Protein AF-A0A2G6E0L7-F1 (afdb_monomer_lite)

Radius of gyration: 24.6 Å; chains: 1; bounding box: 42×75×52 Å

Organism: NCBI:txid2044937

Sequence (125 aa):
MRKAFVAWLGCIALTATVAVSANAAGGPKPEPLPKAKTIKELAERYDSSRCMECHEEAHEEWSNSLHAKSILGTPRTAPTIITAVEKGLKMFPYSGVKKDEDITVEHLMICMKCHLPQLDEATDD

Structure (mmCIF, N/CA/C/O backbone):
data_AF-A0A2G6E0L7-F1
#
_entry.id   AF-A0A2G6E0L7-F1
#
loop_
_atom_site.group_PDB
_atom_site.id
_atom_site.type_symbol
_atom_site.label_atom_id
_atom_site.label_alt_id
_atom_site.label_comp_id
_atom_site.label_asym_id
_atom_site.label_entity_id
_atom_site.label_seq_id
_atom_site.pdbx_PDB_ins_code
_atom_site.Cartn_x
_atom_site.Cartn_y
_atom_site.Cartn_z
_atom_site.occupancy
_atom_site.B_iso_or_equiv
_atom_site.auth_seq_id
_atom_site.auth_comp_id
_atom_site.auth_asym_id
_atom_site.auth_atom_id
_atom_site.pdbx_PDB_model_num
ATOM 1 N N . MET A 1 1 ? 3.968 -58.667 -32.157 1.00 61.81 1 MET A N 1
ATOM 2 C CA . MET A 1 1 ? 4.999 -57.670 -31.779 1.00 61.81 1 MET A CA 1
ATOM 3 C C . MET A 1 1 ? 4.783 -56.303 -32.434 1.00 61.81 1 MET A C 1
ATOM 5 O O . MET A 1 1 ? 4.629 -55.334 -31.710 1.00 61.81 1 MET A O 1
ATOM 9 N N . ARG A 1 2 ? 4.647 -56.201 -33.766 1.00 70.44 2 ARG A N 1
ATOM 10 C CA . ARG A 1 2 ? 4.474 -54.914 -34.482 1.00 70.44 2 ARG A CA 1
ATOM 11 C C . ARG A 1 2 ? 3.266 -54.059 -34.044 1.00 70.44 2 ARG A C 1
ATOM 13 O O . ARG A 1 2 ? 3.410 -52.857 -33.893 1.00 70.44 2 ARG A O 1
ATOM 20 N N . LYS A 1 3 ? 2.096 -54.661 -33.789 1.00 69.38 3 LYS A N 1
ATOM 21 C CA . LYS A 1 3 ? 0.893 -53.924 -33.336 1.00 69.38 3 LYS A CA 1
ATOM 22 C C . LYS A 1 3 ? 1.024 -53.370 -31.909 1.00 69.38 3 LYS A C 1
ATOM 24 O O . LYS A 1 3 ? 0.592 -52.256 -31.653 1.00 69.38 3 LYS A O 1
ATOM 29 N N . ALA A 1 4 ? 1.666 -54.124 -31.015 1.00 73.12 4 ALA A N 1
ATOM 30 C CA . ALA A 1 4 ? 1.941 -53.688 -29.645 1.00 73.12 4 ALA A CA 1
ATOM 31 C C . ALA A 1 4 ? 2.969 -52.545 -29.613 1.00 73.12 4 ALA A C 1
ATOM 33 O O . ALA A 1 4 ? 2.805 -51.589 -28.867 1.00 73.12 4 ALA A O 1
ATOM 34 N N . PHE A 1 5 ? 3.978 -52.605 -30.488 1.00 76.12 5 PHE A N 1
ATOM 35 C CA . PHE A 1 5 ? 4.981 -51.550 -30.628 1.00 76.12 5 PHE A CA 1
ATOM 36 C C . PHE A 1 5 ? 4.387 -50.238 -31.169 1.00 76.12 5 PHE A C 1
ATOM 38 O O . PHE A 1 5 ? 4.691 -49.165 -30.661 1.00 76.12 5 PHE A O 1
ATOM 45 N N . VAL A 1 6 ? 3.480 -50.319 -32.151 1.00 78.00 6 VAL A N 1
ATOM 46 C CA . VAL A 1 6 ? 2.767 -49.145 -32.688 1.00 78.00 6 VAL A CA 1
ATOM 47 C C . VAL A 1 6 ? 1.825 -48.529 -31.649 1.00 78.00 6 VAL A C 1
ATOM 49 O O . VAL A 1 6 ? 1.789 -47.310 -31.516 1.00 78.00 6 VAL A O 1
ATOM 52 N N . ALA A 1 7 ? 1.103 -49.349 -30.878 1.00 78.12 7 ALA A N 1
ATOM 53 C CA . ALA A 1 7 ? 0.251 -48.854 -29.795 1.00 78.12 7 ALA A CA 1
ATOM 54 C C . ALA A 1 7 ? 1.071 -48.155 -28.695 1.00 78.12 7 ALA A C 1
ATOM 56 O O . ALA A 1 7 ? 0.698 -47.080 -28.237 1.00 78.12 7 ALA A O 1
ATOM 57 N N . TRP A 1 8 ? 2.223 -48.723 -28.328 1.00 82.94 8 TRP A N 1
ATOM 58 C CA . TRP A 1 8 ? 3.131 -48.145 -27.337 1.00 82.94 8 TRP A CA 1
ATOM 59 C C . TRP A 1 8 ? 3.708 -46.792 -27.782 1.00 82.94 8 TRP A C 1
ATOM 61 O O . TRP A 1 8 ? 3.669 -45.830 -27.017 1.00 82.94 8 TRP A O 1
ATOM 71 N N . LEU A 1 9 ? 4.151 -46.680 -29.041 1.00 80.56 9 LEU A N 1
ATOM 72 C CA . LEU A 1 9 ? 4.599 -45.406 -29.617 1.00 80.56 9 LEU A CA 1
ATOM 73 C C . LEU A 1 9 ? 3.478 -44.356 -29.657 1.00 80.56 9 LEU A C 1
ATOM 75 O O . LEU A 1 9 ? 3.726 -43.189 -29.361 1.00 80.56 9 LEU A O 1
ATOM 79 N N . GLY A 1 10 ? 2.245 -44.767 -29.970 1.00 82.12 10 GLY A N 1
ATOM 80 C CA . GLY A 1 10 ? 1.078 -43.883 -29.935 1.00 82.12 10 GLY A CA 1
ATOM 81 C C . GLY A 1 10 ? 0.789 -43.333 -28.535 1.00 82.12 10 GLY A C 1
ATOM 82 O O . GLY A 1 10 ? 0.554 -42.136 -28.383 1.00 82.12 10 GLY A O 1
ATOM 83 N N . CYS A 1 11 ? 0.871 -44.174 -27.500 1.00 79.50 11 CYS A N 1
ATOM 84 C CA . CYS A 1 11 ? 0.696 -43.741 -26.112 1.00 79.50 11 CYS A CA 1
ATOM 85 C C . CYS A 1 11 ? 1.794 -42.770 -25.655 1.00 79.50 11 CYS A C 1
ATOM 87 O O . CYS A 1 11 ? 1.480 -41.799 -24.973 1.00 79.50 11 CYS A O 1
ATOM 89 N N . ILE A 1 12 ? 3.051 -42.992 -26.056 1.00 82.31 12 ILE A N 1
ATOM 90 C CA . ILE A 1 12 ? 4.166 -42.083 -25.741 1.00 82.31 12 ILE A CA 1
ATOM 91 C C . ILE A 1 12 ? 4.001 -40.732 -26.438 1.00 82.31 12 ILE A C 1
ATOM 93 O O . ILE A 1 12 ? 4.221 -39.690 -25.824 1.00 82.31 12 ILE A O 1
ATOM 97 N N . ALA A 1 13 ? 3.596 -40.729 -27.709 1.00 80.56 13 ALA A N 1
ATOM 98 C CA . ALA A 1 13 ? 3.356 -39.486 -28.435 1.00 80.56 13 ALA A CA 1
ATOM 99 C C . ALA A 1 13 ? 2.234 -38.668 -27.773 1.00 80.56 13 ALA A C 1
ATOM 101 O O . ALA A 1 13 ? 2.371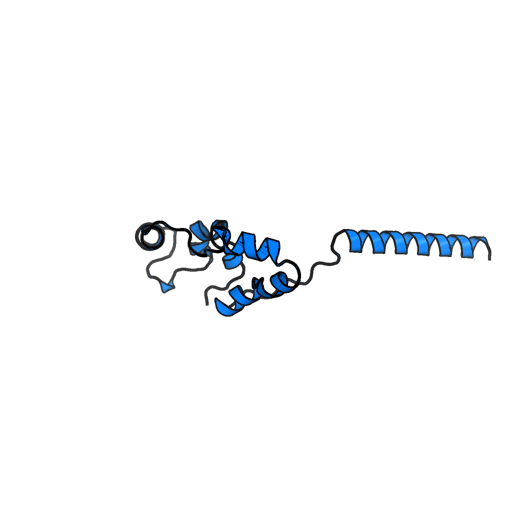 -37.459 -27.595 1.00 80.56 13 ALA A O 1
ATOM 102 N N . LEU A 1 14 ? 1.163 -39.339 -27.333 1.00 80.94 14 LEU A N 1
ATOM 103 C CA . LEU A 1 14 ? 0.044 -38.697 -26.651 1.00 80.94 14 LEU A CA 1
ATOM 104 C C . LEU A 1 14 ? 0.461 -38.101 -25.295 1.00 80.94 14 LEU A C 1
ATOM 106 O O . LEU A 1 14 ? 0.177 -36.933 -25.031 1.00 80.94 14 LEU A O 1
ATOM 110 N N . THR A 1 15 ? 1.184 -38.849 -24.455 1.00 74.44 15 THR A N 1
ATOM 111 C CA . THR A 1 15 ? 1.652 -38.337 -23.155 1.00 74.44 15 THR A CA 1
ATOM 112 C C . THR A 1 15 ? 2.649 -37.190 -23.306 1.00 74.44 15 THR A C 1
ATOM 114 O O . THR A 1 15 ? 2.563 -36.218 -22.556 1.00 74.44 15 THR A O 1
ATOM 117 N N . ALA A 1 16 ? 3.531 -37.241 -24.309 1.00 74.69 16 ALA A N 1
ATOM 118 C CA . ALA A 1 16 ? 4.449 -36.147 -24.618 1.00 74.69 16 ALA A CA 1
ATOM 119 C C . ALA A 1 16 ? 3.700 -34.871 -25.039 1.00 74.69 16 ALA A C 1
ATOM 121 O O . ALA A 1 16 ? 4.004 -33.791 -24.534 1.00 74.69 16 ALA A O 1
ATOM 122 N N . THR A 1 17 ? 2.678 -34.980 -25.897 1.00 73.00 17 THR A N 1
ATOM 123 C CA . THR A 1 17 ? 1.877 -33.810 -26.299 1.00 73.00 17 THR A CA 1
ATOM 124 C C . THR A 1 17 ? 1.106 -33.189 -25.134 1.00 73.00 17 THR A C 1
ATOM 126 O O . THR A 1 17 ? 1.120 -31.968 -24.994 1.00 73.00 17 THR A O 1
ATOM 129 N N . VAL A 1 18 ? 0.523 -34.005 -24.246 1.00 72.88 18 VAL A N 1
ATOM 130 C CA . VAL A 1 18 ? -0.185 -33.522 -23.047 1.00 72.88 18 VAL A CA 1
ATOM 131 C C . VAL A 1 18 ? 0.775 -32.806 -22.091 1.00 72.88 18 VAL A C 1
ATOM 133 O O . VAL A 1 18 ? 0.474 -31.704 -21.626 1.00 72.88 18 VAL A O 1
ATOM 136 N N . ALA A 1 19 ? 1.957 -33.378 -21.847 1.00 68.50 19 ALA A N 1
ATOM 137 C CA . ALA A 1 19 ? 2.969 -32.771 -20.985 1.00 68.50 19 ALA A CA 1
ATOM 138 C C . ALA A 1 19 ? 3.481 -31.428 -21.537 1.00 68.50 19 ALA A C 1
ATOM 140 O O . ALA A 1 19 ? 3.639 -30.472 -20.778 1.00 68.50 19 ALA A O 1
ATOM 141 N N . VAL A 1 20 ? 3.695 -31.314 -22.851 1.00 67.81 20 VAL A N 1
ATOM 142 C CA . VAL A 1 20 ? 4.115 -30.049 -23.479 1.00 67.81 20 VAL A CA 1
ATOM 143 C C . VAL A 1 20 ? 3.014 -28.990 -23.376 1.00 67.81 20 VAL A C 1
ATOM 145 O O . VAL A 1 20 ? 3.301 -27.857 -22.995 1.00 67.81 20 VAL A O 1
ATOM 148 N N . SER A 1 21 ? 1.749 -29.350 -23.617 1.00 67.00 21 SER A N 1
ATOM 149 C CA . SER A 1 21 ? 0.629 -28.407 -23.471 1.00 67.00 21 SER A CA 1
ATOM 150 C C . SER A 1 21 ? 0.417 -27.927 -22.030 1.00 67.00 21 SER A C 1
ATOM 152 O O . SER A 1 21 ? 0.110 -26.756 -21.820 1.00 67.00 21 SER A O 1
ATOM 154 N N . ALA A 1 22 ? 0.644 -28.785 -21.031 1.00 61.41 22 ALA A N 1
ATOM 155 C CA . ALA A 1 22 ? 0.537 -28.405 -19.622 1.00 61.41 22 ALA A CA 1
ATOM 156 C C . ALA A 1 22 ? 1.630 -27.405 -19.198 1.00 61.41 22 ALA A C 1
ATOM 158 O O . ALA A 1 22 ? 1.367 -26.491 -18.418 1.00 61.41 22 ALA A O 1
ATOM 159 N N . ASN A 1 23 ? 2.842 -27.532 -19.747 1.00 64.12 23 ASN A N 1
ATOM 160 C CA . ASN A 1 23 ? 3.936 -26.598 -19.472 1.00 64.12 23 ASN A CA 1
ATOM 161 C C . ASN A 1 23 ? 3.802 -25.281 -20.257 1.00 64.12 23 ASN A C 1
ATOM 163 O O . ASN A 1 23 ? 4.152 -24.226 -19.736 1.00 64.12 23 ASN A O 1
ATOM 167 N N . ALA A 1 24 ? 3.233 -25.310 -21.467 1.00 62.22 24 ALA A N 1
ATOM 168 C CA . ALA A 1 24 ? 2.957 -24.101 -22.249 1.00 62.22 24 ALA A CA 1
ATOM 169 C C . ALA A 1 24 ? 1.875 -23.201 -21.616 1.00 62.22 24 ALA A C 1
ATOM 171 O O . ALA A 1 24 ? 1.869 -21.995 -21.844 1.00 62.22 24 ALA A O 1
ATOM 172 N N . ALA A 1 25 ? 0.990 -23.765 -20.787 1.00 66.06 25 ALA A N 1
ATOM 173 C CA . ALA A 1 25 ? -0.037 -23.029 -20.046 1.00 66.06 25 ALA A CA 1
ATOM 174 C C . ALA A 1 25 ? 0.459 -22.421 -18.712 1.00 66.06 25 ALA A C 1
ATOM 176 O O . ALA A 1 25 ? -0.355 -21.946 -17.920 1.00 66.06 25 ALA A O 1
ATOM 177 N N . GLY A 1 26 ? 1.774 -22.431 -18.455 1.00 68.94 26 GLY A N 1
ATOM 178 C CA . GLY A 1 26 ? 2.377 -21.858 -17.244 1.00 68.94 26 GLY A CA 1
ATOM 179 C C . GLY A 1 26 ? 2.660 -22.859 -16.120 1.00 68.94 26 GLY A C 1
ATOM 180 O O . GLY A 1 26 ? 3.004 -22.438 -15.020 1.00 68.94 26 GLY A O 1
ATOM 181 N N . GLY A 1 27 ? 2.552 -24.167 -16.385 1.00 71.38 27 GLY A N 1
ATOM 182 C CA . GLY A 1 27 ? 2.841 -25.215 -15.404 1.00 71.38 27 GLY A CA 1
ATOM 183 C C . GLY A 1 27 ? 1.857 -25.252 -14.222 1.00 71.38 27 GLY A C 1
ATOM 184 O O . GLY A 1 27 ? 0.912 -24.462 -14.149 1.00 71.38 27 GLY A O 1
ATOM 185 N N . PRO A 1 28 ? 2.024 -26.205 -13.287 1.00 75.44 28 PRO A N 1
ATOM 186 C CA . PRO A 1 28 ? 1.263 -26.200 -12.044 1.00 75.44 28 PRO A CA 1
ATOM 187 C C . PRO A 1 28 ? 1.600 -24.934 -11.252 1.00 75.44 28 PRO A C 1
ATOM 189 O O . PRO A 1 28 ? 2.768 -24.649 -10.989 1.00 75.44 28 PRO A O 1
ATOM 192 N N . LYS A 1 29 ? 0.569 -24.172 -10.872 1.00 75.00 29 LYS A N 1
ATOM 193 C CA . LYS A 1 29 ? 0.758 -22.990 -10.028 1.00 75.00 29 LYS A CA 1
ATOM 194 C C . LYS A 1 29 ? 1.351 -23.434 -8.686 1.00 75.00 29 LYS A C 1
ATOM 196 O O . LYS A 1 29 ? 0.839 -24.401 -8.117 1.00 75.00 29 LYS A O 1
ATOM 201 N N . PRO A 1 30 ? 2.397 -22.760 -8.180 1.00 78.50 30 PRO A N 1
ATOM 202 C CA . PRO A 1 30 ? 2.880 -23.023 -6.833 1.00 78.50 30 PRO A CA 1
ATOM 203 C C . PRO A 1 30 ? 1.750 -22.778 -5.830 1.00 78.50 30 PRO A C 1
ATOM 205 O O . PRO A 1 30 ? 0.854 -21.964 -6.081 1.00 78.50 30 PRO A O 1
ATOM 208 N N . GLU A 1 31 ? 1.785 -23.484 -4.701 1.00 83.94 31 GLU A N 1
ATOM 209 C CA . GLU A 1 31 ? 0.856 -23.187 -3.615 1.00 83.94 31 GLU A CA 1
ATOM 210 C C . GLU A 1 31 ? 1.032 -21.728 -3.163 1.00 83.94 31 GLU A C 1
ATOM 212 O O . GLU A 1 31 ? 2.165 -21.234 -3.107 1.00 83.94 31 GLU A O 1
ATOM 217 N N . PRO A 1 32 ? -0.070 -21.013 -2.876 1.00 82.38 32 PRO A N 1
ATOM 218 C CA . PRO A 1 32 ? 0.007 -19.632 -2.432 1.00 82.38 32 PRO A CA 1
ATOM 219 C C . PRO A 1 32 ? 0.771 -19.549 -1.108 1.00 82.38 32 PRO A C 1
ATOM 221 O O . PRO A 1 32 ? 0.561 -20.349 -0.195 1.00 82.38 32 PRO A O 1
ATOM 224 N N . LEU A 1 33 ? 1.657 -18.559 -1.003 1.00 86.69 33 LEU A N 1
ATOM 225 C CA . LEU A 1 33 ? 2.377 -18.292 0.237 1.00 86.69 33 LEU A CA 1
ATOM 226 C C . LEU A 1 33 ? 1.384 -17.889 1.345 1.00 86.69 33 LEU A C 1
ATOM 228 O O . LEU A 1 33 ? 0.375 -17.241 1.050 1.00 86.69 33 LEU A O 1
ATOM 232 N N . PRO A 1 34 ? 1.673 -18.192 2.625 1.00 93.00 34 PRO A N 1
ATOM 233 C CA . PRO A 1 34 ? 0.908 -17.642 3.745 1.00 93.00 34 PRO A CA 1
ATOM 234 C C . PRO A 1 34 ? 0.840 -16.115 3.661 1.00 93.00 34 PRO A C 1
ATOM 236 O O . PRO A 1 34 ? 1.777 -15.502 3.152 1.00 93.00 34 PRO A O 1
ATOM 239 N N . LYS A 1 35 ? -0.217 -15.477 4.172 1.00 95.06 35 LYS A N 1
ATOM 240 C CA . LYS A 1 35 ? -0.293 -14.005 4.199 1.00 95.06 35 LYS A 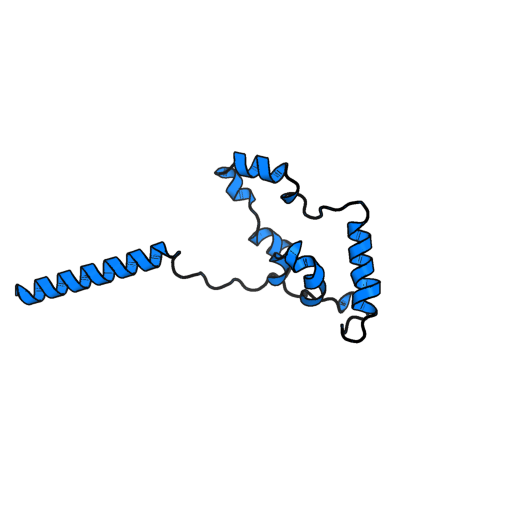CA 1
ATOM 241 C C . LYS A 1 35 ? 0.881 -13.392 4.981 1.00 95.06 35 LYS A C 1
ATOM 243 O O . LYS A 1 35 ? 1.375 -13.998 5.932 1.00 95.06 35 LYS A O 1
ATOM 248 N N . ALA A 1 36 ? 1.363 -12.236 4.532 1.00 95.75 36 ALA A N 1
ATOM 249 C CA . ALA A 1 36 ? 2.457 -11.497 5.155 1.00 95.75 36 ALA A CA 1
ATOM 250 C C . ALA A 1 36 ? 2.008 -10.901 6.492 1.00 95.75 36 ALA A C 1
ATOM 252 O O . ALA A 1 36 ? 0.943 -10.294 6.562 1.00 95.75 36 ALA A O 1
ATOM 253 N N . LYS A 1 37 ? 2.841 -11.038 7.525 1.00 95.81 37 LYS A N 1
ATOM 254 C CA . LYS A 1 37 ? 2.575 -10.505 8.871 1.00 95.81 37 LYS A CA 1
ATOM 255 C C . LYS A 1 37 ? 3.192 -9.146 9.130 1.00 95.81 37 LYS A C 1
ATOM 257 O O . LYS A 1 37 ? 2.975 -8.544 10.168 1.00 95.81 37 LYS A O 1
ATOM 262 N N . THR A 1 38 ? 4.044 -8.691 8.220 1.00 94.50 38 THR A N 1
ATOM 263 C CA . THR A 1 38 ? 4.700 -7.395 8.339 1.00 94.50 38 THR A CA 1
ATOM 264 C C . THR A 1 38 ? 4.757 -6.718 6.981 1.00 94.50 38 THR A C 1
ATOM 266 O O . THR A 1 38 ? 4.835 -7.372 5.938 1.00 94.50 38 THR A O 1
ATOM 269 N N . ILE A 1 39 ? 4.819 -5.386 6.992 1.00 90.75 39 ILE A N 1
ATOM 270 C CA . ILE A 1 39 ? 5.060 -4.596 5.777 1.00 90.75 39 ILE A CA 1
ATOM 271 C C . ILE A 1 39 ? 6.377 -5.000 5.103 1.00 90.75 39 ILE A C 1
ATOM 273 O O . ILE A 1 39 ? 6.464 -4.985 3.880 1.00 90.75 39 ILE A O 1
ATOM 277 N N . LYS A 1 40 ? 7.389 -5.403 5.883 1.00 93.62 40 LYS A N 1
ATOM 278 C CA . LYS A 1 40 ? 8.669 -5.877 5.351 1.00 93.62 40 LYS A CA 1
ATOM 279 C C . LYS A 1 40 ? 8.497 -7.162 4.540 1.00 93.62 40 LYS A C 1
ATOM 281 O O . LYS A 1 40 ? 8.933 -7.205 3.396 1.00 93.62 40 LYS A O 1
ATOM 286 N N . GLU A 1 41 ? 7.828 -8.167 5.103 1.00 94.69 41 GLU A N 1
ATOM 287 C CA . GLU A 1 41 ? 7.537 -9.417 4.389 1.00 94.69 41 GLU A CA 1
ATOM 288 C C . GLU A 1 41 ? 6.707 -9.164 3.129 1.00 94.69 41 GLU A C 1
ATOM 290 O O . GLU A 1 41 ? 6.936 -9.803 2.104 1.00 94.69 41 GLU A O 1
ATOM 295 N N . LEU A 1 42 ? 5.747 -8.235 3.191 1.00 93.62 42 LEU A N 1
ATOM 296 C CA . LEU A 1 42 ? 4.953 -7.873 2.025 1.00 93.62 42 LEU A CA 1
ATOM 297 C C . LEU A 1 42 ? 5.820 -7.201 0.952 1.00 93.62 42 LEU A C 1
ATOM 299 O O . LEU A 1 42 ? 5.758 -7.591 -0.208 1.00 93.62 42 LEU A O 1
ATOM 303 N N . ALA A 1 43 ? 6.661 -6.237 1.324 1.00 92.00 43 ALA A N 1
ATOM 304 C CA . ALA A 1 43 ? 7.541 -5.538 0.390 1.00 92.00 43 ALA A CA 1
ATOM 305 C C . ALA A 1 43 ? 8.547 -6.486 -0.282 1.00 92.00 43 ALA A C 1
ATOM 307 O O . ALA A 1 43 ? 8.734 -6.414 -1.493 1.00 92.00 43 ALA A O 1
ATOM 308 N N . GLU A 1 44 ? 9.139 -7.415 0.473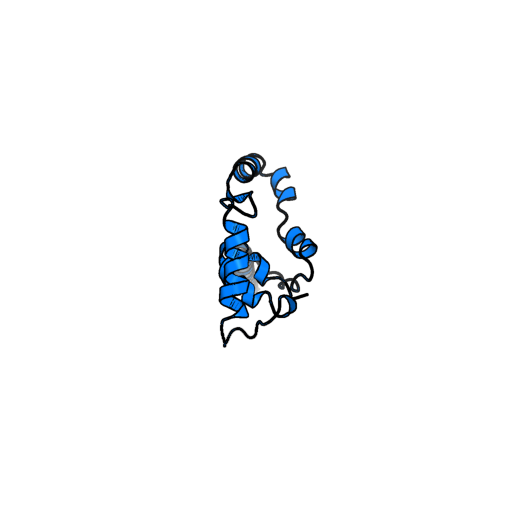 1.00 93.12 44 GLU A N 1
ATOM 309 C CA . GLU A 1 44 ? 10.094 -8.401 -0.051 1.00 93.12 44 GLU A CA 1
ATOM 310 C C . GLU A 1 44 ? 9.476 -9.315 -1.122 1.00 93.12 44 GLU A C 1
ATOM 312 O O . GLU A 1 44 ? 10.149 -9.667 -2.091 1.00 93.12 44 GLU A O 1
ATOM 317 N N . ARG A 1 45 ? 8.186 -9.664 -1.010 1.00 91.19 45 ARG A N 1
ATOM 318 C CA . ARG A 1 45 ? 7.485 -10.480 -2.025 1.00 91.19 45 ARG A CA 1
ATOM 319 C C . ARG A 1 45 ? 7.384 -9.789 -3.380 1.00 91.19 45 ARG A C 1
ATOM 321 O O . ARG A 1 45 ? 7.387 -10.465 -4.407 1.00 91.19 45 ARG A O 1
ATOM 328 N N . TYR A 1 46 ? 7.285 -8.463 -3.366 1.00 89.81 46 TYR A N 1
ATOM 329 C CA . TYR A 1 46 ? 7.083 -7.630 -4.548 1.00 89.81 46 TYR A CA 1
ATOM 330 C C . TYR A 1 46 ? 8.336 -6.844 -4.944 1.00 8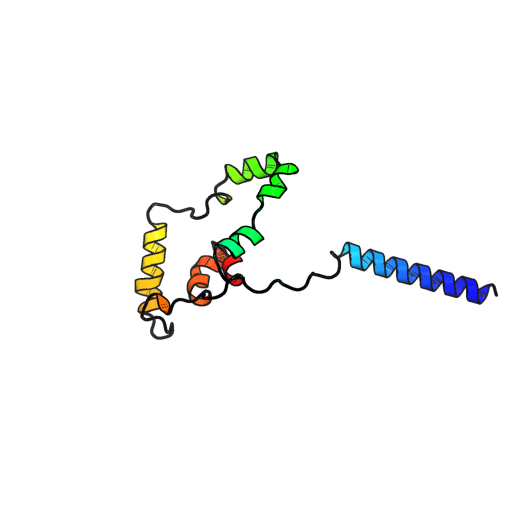9.81 46 TYR A C 1
ATOM 332 O O . TYR A 1 46 ? 8.258 -5.970 -5.806 1.00 89.81 46 TYR A O 1
ATOM 340 N N . ASP A 1 47 ? 9.491 -7.165 -4.357 1.00 90.12 47 ASP A N 1
ATOM 341 C CA . ASP A 1 47 ? 10.749 -6.530 -4.719 1.00 90.12 47 ASP A CA 1
ATOM 342 C C . ASP A 1 47 ? 11.162 -6.904 -6.151 1.00 90.12 47 ASP A C 1
ATOM 344 O O . ASP A 1 47 ? 11.428 -8.066 -6.492 1.00 90.12 47 ASP A O 1
ATOM 348 N N . SER A 1 48 ? 11.213 -5.879 -6.998 1.00 89.50 48 SER A N 1
ATOM 349 C CA . SER A 1 48 ? 11.611 -5.971 -8.397 1.00 89.50 48 SER A CA 1
ATOM 350 C C . SER A 1 48 ? 13.084 -5.626 -8.624 1.00 89.50 48 SER A C 1
ATOM 352 O O . SER A 1 48 ? 13.496 -5.550 -9.780 1.00 89.50 48 SER A O 1
ATOM 354 N N . SER A 1 49 ? 13.890 -5.426 -7.572 1.00 90.25 49 SER A N 1
ATOM 355 C CA . SER A 1 49 ? 15.307 -5.048 -7.699 1.00 90.25 49 SER A CA 1
ATOM 356 C C . SER A 1 49 ? 16.106 -6.019 -8.580 1.00 90.25 49 SER A C 1
ATOM 358 O O . SER A 1 49 ? 16.804 -5.592 -9.496 1.00 90.25 49 SER A O 1
ATOM 360 N N . ARG A 1 50 ? 15.903 -7.331 -8.404 1.00 91.94 50 ARG A N 1
ATOM 361 C CA . ARG A 1 50 ? 16.500 -8.390 -9.244 1.00 91.94 50 ARG A CA 1
ATOM 362 C C . ARG A 1 50 ? 16.153 -8.280 -10.730 1.00 91.94 50 ARG A C 1
ATOM 364 O O . ARG A 1 50 ? 16.904 -8.752 -11.573 1.00 91.94 50 ARG A O 1
ATOM 371 N N . CYS A 1 51 ? 15.008 -7.687 -11.073 1.00 91.75 51 CYS A N 1
ATOM 372 C CA . CYS A 1 51 ? 14.576 -7.564 -12.464 1.00 91.75 51 CYS A CA 1
ATOM 373 C C . CYS A 1 51 ? 15.448 -6.557 -13.224 1.00 91.75 51 CYS A C 1
ATOM 375 O O . CYS A 1 51 ? 15.659 -6.722 -14.423 1.00 91.75 51 CYS A O 1
ATOM 377 N N . MET A 1 52 ? 15.989 -5.554 -12.526 1.00 93.25 52 MET A N 1
ATOM 378 C CA . MET A 1 52 ? 16.877 -4.539 -13.096 1.00 93.25 52 MET A CA 1
ATOM 379 C C . MET A 1 52 ? 18.155 -5.152 -13.683 1.00 93.25 52 MET A C 1
ATOM 381 O O . MET A 1 52 ? 18.682 -4.616 -14.648 1.00 93.25 52 MET A O 1
ATOM 385 N N . GLU A 1 53 ? 18.613 -6.301 -13.168 1.00 93.12 53 GLU A N 1
ATOM 386 C CA . GLU A 1 53 ? 19.811 -6.988 -13.674 1.00 93.12 53 GLU A CA 1
ATOM 387 C C . GLU A 1 53 ? 19.686 -7.403 -15.150 1.00 93.12 53 GLU A C 1
ATOM 389 O O . GLU A 1 53 ? 20.691 -7.518 -15.845 1.00 93.12 53 GLU A O 1
ATOM 394 N N . CYS A 1 54 ? 18.459 -7.638 -15.633 1.00 96.81 54 CYS A N 1
ATOM 395 C CA . CYS A 1 54 ? 18.178 -8.042 -17.017 1.00 96.81 54 CYS A CA 1
ATOM 396 C C . CYS A 1 54 ? 17.273 -7.056 -17.779 1.00 96.81 54 CYS A C 1
ATOM 398 O O . CYS A 1 54 ? 17.181 -7.142 -19.003 1.00 96.81 54 CYS A O 1
ATOM 400 N N . HIS A 1 55 ? 16.592 -6.139 -17.084 1.00 96.44 55 HIS A N 1
ATOM 401 C CA . HIS A 1 55 ? 15.596 -5.218 -17.644 1.00 96.44 55 HIS A CA 1
ATOM 402 C C . HIS A 1 55 ? 15.869 -3.768 -17.228 1.00 96.44 55 HIS A C 1
ATOM 404 O O . HIS A 1 55 ? 14.999 -3.094 -16.677 1.00 96.44 55 HIS A O 1
ATOM 410 N N . GLU A 1 56 ? 17.090 -3.300 -17.482 1.00 95.62 56 GLU A N 1
ATOM 411 C CA . GLU A 1 56 ? 17.560 -1.968 -17.087 1.00 95.62 56 GLU A CA 1
ATOM 412 C C . GLU A 1 56 ? 16.700 -0.838 -17.669 1.00 95.62 56 GLU A C 1
ATOM 414 O O . GLU A 1 56 ? 16.198 -0.022 -16.906 1.00 95.62 56 GLU A O 1
ATOM 419 N N . GLU A 1 57 ? 16.445 -0.834 -18.982 1.00 97.00 57 GLU A N 1
ATOM 420 C CA . GLU A 1 57 ? 15.649 0.211 -19.653 1.00 97.00 57 GLU A CA 1
ATOM 421 C C . GLU A 1 57 ? 14.233 0.315 -19.066 1.00 97.00 57 GLU A C 1
ATOM 423 O O . GLU A 1 57 ? 13.791 1.387 -18.661 1.00 97.00 57 GLU A O 1
ATOM 428 N N . ALA A 1 58 ? 13.544 -0.821 -18.917 1.00 95.69 58 ALA A N 1
ATOM 429 C CA . ALA A 1 58 ? 12.208 -0.853 -18.325 1.00 95.69 58 ALA A CA 1
ATOM 430 C C . ALA A 1 58 ? 12.214 -0.405 -16.853 1.00 95.69 58 ALA A C 1
ATOM 432 O O . ALA A 1 58 ? 11.278 0.255 -16.394 1.00 95.69 58 ALA A O 1
ATOM 433 N N . HIS A 1 59 ? 13.261 -0.756 -16.100 1.00 94.75 59 HIS A N 1
ATOM 434 C CA . HIS A 1 59 ? 13.427 -0.286 -14.731 1.00 94.75 59 HIS A CA 1
ATOM 435 C C . HIS A 1 59 ? 13.680 1.228 -14.687 1.00 94.75 59 HIS A C 1
ATOM 437 O O . HIS A 1 59 ? 13.083 1.919 -13.860 1.00 94.75 59 HIS A O 1
ATOM 443 N N . GLU A 1 60 ? 14.516 1.766 -15.575 1.00 94.25 60 GLU A N 1
ATOM 444 C CA . GLU A 1 60 ? 14.788 3.200 -15.674 1.00 94.25 60 GLU A CA 1
ATOM 445 C C . GLU A 1 60 ? 13.506 3.979 -16.000 1.00 94.25 60 GLU A C 1
ATOM 447 O O . GLU A 1 60 ? 13.162 4.922 -15.280 1.00 94.25 60 GLU A O 1
ATOM 452 N N . GLU A 1 61 ? 12.739 3.539 -16.998 1.00 95.31 61 GLU A N 1
ATOM 453 C CA . GLU A 1 61 ? 11.437 4.120 -17.338 1.00 95.31 61 GLU A CA 1
ATOM 454 C C . GLU A 1 61 ? 10.461 4.073 -16.157 1.00 95.31 61 GLU A C 1
ATOM 456 O O . GLU A 1 61 ? 9.862 5.091 -15.795 1.00 95.31 61 GLU A O 1
ATOM 461 N N . TRP A 1 62 ? 10.319 2.910 -15.512 1.00 92.50 62 TRP A N 1
ATOM 462 C CA . TRP A 1 62 ? 9.454 2.758 -14.345 1.00 92.50 62 TRP A CA 1
ATOM 463 C C . TRP A 1 62 ? 9.883 3.683 -13.201 1.00 92.50 62 TRP A C 1
ATOM 465 O O . TRP A 1 62 ? 9.034 4.397 -12.663 1.00 92.50 62 TRP A O 1
ATOM 475 N N . SER A 1 63 ? 11.176 3.718 -12.862 1.00 91.19 63 SER A N 1
ATOM 476 C CA . SER A 1 63 ? 11.727 4.483 -11.733 1.00 91.19 63 SER A CA 1
ATOM 477 C C . SER A 1 63 ? 11.543 6.000 -11.887 1.00 91.19 63 SER A C 1
ATOM 479 O O . SER A 1 63 ? 11.346 6.718 -10.895 1.00 91.19 63 SER A O 1
ATOM 481 N N . ASN A 1 64 ? 11.525 6.474 -13.137 1.00 92.25 64 ASN A N 1
ATOM 482 C CA . ASN A 1 64 ? 11.234 7.856 -13.514 1.00 92.25 64 ASN A CA 1
ATOM 483 C C . ASN A 1 64 ? 9.732 8.129 -13.715 1.00 92.25 64 ASN A C 1
ATOM 485 O O . ASN A 1 64 ? 9.320 9.287 -13.811 1.00 92.25 64 ASN A O 1
ATOM 489 N N . SER A 1 65 ? 8.894 7.092 -13.749 1.00 89.56 65 SER A N 1
ATOM 490 C CA . SER A 1 65 ? 7.444 7.225 -13.869 1.00 89.56 65 SER A CA 1
ATOM 491 C C . SER A 1 65 ? 6.764 7.529 -12.530 1.00 89.56 65 SER A C 1
ATOM 493 O O . SER A 1 65 ? 7.323 7.393 -11.437 1.00 89.56 65 SER A O 1
ATOM 495 N N . LEU A 1 66 ? 5.484 7.891 -12.613 1.00 84.00 66 LEU A N 1
ATOM 496 C CA . LEU A 1 66 ? 4.631 8.050 -11.440 1.00 84.00 66 LEU A CA 1
ATOM 497 C C . LEU A 1 66 ? 4.389 6.710 -10.713 1.00 84.00 66 LEU A C 1
ATOM 499 O O . LEU A 1 66 ? 4.218 6.710 -9.498 1.00 84.00 66 LEU A O 1
ATOM 503 N N . HIS A 1 67 ? 4.442 5.569 -11.409 1.00 82.38 67 HIS A N 1
ATOM 504 C CA . HIS A 1 67 ? 4.203 4.249 -10.810 1.00 82.38 67 HIS A CA 1
ATOM 505 C C . HIS A 1 67 ? 5.279 3.825 -9.801 1.00 82.38 67 HIS A C 1
ATOM 507 O O . HIS A 1 67 ? 4.998 3.003 -8.934 1.00 82.38 67 HIS A O 1
ATOM 513 N N . ALA A 1 68 ? 6.486 4.395 -9.864 1.00 84.81 68 ALA A N 1
ATOM 514 C CA . ALA A 1 68 ? 7.525 4.168 -8.858 1.00 84.81 68 ALA A CA 1
ATOM 515 C C . ALA A 1 68 ? 7.318 4.982 -7.569 1.00 84.81 68 ALA A C 1
ATOM 517 O O . ALA A 1 68 ? 8.111 4.883 -6.632 1.00 84.81 68 ALA A O 1
ATOM 518 N N . LYS A 1 69 ? 6.281 5.825 -7.498 1.00 79.19 69 LYS A N 1
ATOM 519 C CA . LYS A 1 69 ? 5.966 6.617 -6.306 1.00 79.19 69 LYS A CA 1
ATOM 520 C C . LYS A 1 69 ? 4.817 5.949 -5.553 1.00 79.19 69 LYS A C 1
ATOM 522 O O . LYS A 1 69 ? 3.678 5.969 -6.005 1.00 79.19 69 LYS A O 1
ATOM 527 N N . SER A 1 70 ? 5.112 5.401 -4.373 1.00 69.31 70 SER A N 1
ATOM 528 C CA . SER A 1 70 ? 4.154 4.633 -3.558 1.00 69.31 70 SER A CA 1
ATOM 529 C C . SER A 1 70 ? 2.916 5.432 -3.135 1.00 69.31 70 SER A C 1
ATOM 531 O O . SER A 1 70 ? 1.852 4.862 -2.932 1.00 69.31 70 SER A O 1
ATOM 533 N N . ILE A 1 71 ? 3.035 6.758 -3.012 1.00 68.81 71 ILE A N 1
ATOM 534 C CA . ILE A 1 71 ? 1.908 7.658 -2.758 1.00 68.81 71 ILE A CA 1
ATOM 535 C C . ILE A 1 71 ? 1.997 8.815 -3.751 1.00 68.81 71 ILE A C 1
ATOM 537 O O . ILE A 1 71 ? 2.681 9.814 -3.524 1.00 68.81 71 ILE A O 1
ATOM 541 N N . LEU A 1 72 ? 1.292 8.669 -4.870 1.00 64.25 72 LEU A N 1
ATOM 542 C CA . LEU A 1 72 ? 1.043 9.759 -5.803 1.00 64.25 72 LEU A CA 1
ATOM 543 C C . LEU A 1 72 ? -0.053 10.642 -5.242 1.00 64.25 72 LEU A C 1
ATOM 545 O O . LEU A 1 72 ? -1.242 10.346 -5.346 1.00 64.25 72 LEU A O 1
ATOM 549 N N . GLY A 1 73 ? 0.366 11.729 -4.616 1.00 63.34 73 GLY A N 1
ATOM 550 C CA . GLY A 1 73 ? -0.557 12.612 -3.955 1.00 63.34 73 GLY A CA 1
ATOM 551 C C . GLY A 1 73 ? -0.193 14.065 -4.112 1.00 63.34 73 GLY A C 1
ATOM 552 O O . GLY A 1 73 ? 0.947 14.460 -3.896 1.00 63.34 73 GLY A O 1
ATOM 553 N N . THR A 1 74 ? -1.201 14.898 -4.359 1.00 66.69 74 THR A N 1
ATOM 554 C CA . THR A 1 74 ? -1.113 16.284 -3.892 1.00 66.69 74 THR A CA 1
ATOM 555 C C . THR A 1 74 ? -0.937 16.265 -2.361 1.00 66.69 74 THR A C 1
ATOM 557 O O . THR A 1 74 ? -1.254 15.243 -1.730 1.00 66.69 74 THR A O 1
ATOM 560 N N . PRO A 1 75 ? -0.538 17.377 -1.713 1.00 73.81 75 PRO A N 1
ATOM 561 C CA . PRO A 1 75 ? -0.491 17.491 -0.246 1.00 73.81 75 PRO A CA 1
ATOM 562 C C . PRO A 1 75 ? -1.793 17.102 0.490 1.00 73.81 75 PRO A C 1
ATOM 564 O O . PRO A 1 75 ? -1.847 17.096 1.715 1.00 73.81 75 PRO A O 1
ATOM 567 N N . ARG A 1 76 ? -2.867 16.790 -0.246 1.00 82.06 76 ARG A N 1
ATOM 568 C CA . ARG A 1 76 ? -4.171 16.351 0.243 1.00 82.06 76 ARG A CA 1
ATOM 569 C C . ARG A 1 76 ? -4.308 14.844 0.451 1.00 82.06 76 ARG A C 1
ATOM 571 O O . ARG A 1 76 ? -5.249 14.454 1.125 1.00 82.06 76 ARG A O 1
ATOM 578 N N . THR A 1 77 ? -3.417 14.003 -0.070 1.00 82.88 77 THR A N 1
ATOM 579 C CA . THR A 1 77 ? -3.651 12.540 -0.079 1.00 82.88 77 THR A CA 1
ATOM 580 C C . THR A 1 77 ? -3.676 11.928 1.314 1.00 82.88 77 THR A C 1
ATOM 582 O O . THR A 1 77 ? -4.664 11.297 1.678 1.00 82.88 77 THR A O 1
ATOM 585 N N . ALA A 1 78 ? -2.653 12.185 2.133 1.00 83.94 78 ALA A N 1
ATOM 586 C CA . ALA A 1 78 ? -2.652 11.735 3.524 1.00 83.94 78 ALA A CA 1
ATOM 587 C C . ALA A 1 78 ? -3.842 12.315 4.328 1.00 83.94 78 ALA A C 1
ATOM 589 O O . ALA A 1 78 ? -4.563 11.533 4.948 1.00 83.94 78 ALA A O 1
ATOM 590 N N . PRO A 1 79 ? -4.156 13.629 4.251 1.00 89.00 79 PRO A N 1
ATOM 591 C CA . PRO A 1 79 ? -5.375 14.175 4.854 1.00 89.00 79 PRO A CA 1
ATOM 592 C C . PRO A 1 79 ? -6.678 13.501 4.401 1.00 89.00 79 PRO A C 1
ATOM 594 O O . PRO A 1 79 ? -7.592 13.336 5.208 1.00 89.00 79 PRO A O 1
ATOM 597 N N . THR A 1 80 ? -6.788 13.113 3.128 1.00 89.12 80 THR A N 1
ATOM 598 C CA . THR A 1 80 ? -7.969 12.418 2.601 1.00 89.12 80 THR A CA 1
ATOM 599 C C . THR A 1 80 ? -8.098 11.016 3.186 1.00 89.12 80 THR A C 1
ATOM 601 O O . THR A 1 80 ? -9.197 10.652 3.593 1.00 89.12 80 THR A O 1
ATOM 604 N N . ILE A 1 81 ? -7.002 10.258 3.297 1.00 89.56 81 ILE A N 1
ATOM 605 C CA . ILE A 1 81 ? -7.015 8.931 3.936 1.00 89.56 81 ILE A CA 1
ATOM 606 C C . ILE A 1 81 ? -7.431 9.059 5.404 1.00 89.56 81 ILE A C 1
ATOM 608 O O . ILE A 1 81 ? -8.353 8.374 5.838 1.00 89.56 81 ILE A O 1
ATOM 612 N N . ILE A 1 82 ? -6.833 10.003 6.139 1.00 91.12 82 ILE A N 1
ATOM 613 C CA . ILE A 1 82 ? -7.207 10.284 7.534 1.00 91.12 82 ILE A CA 1
ATOM 614 C C . ILE A 1 82 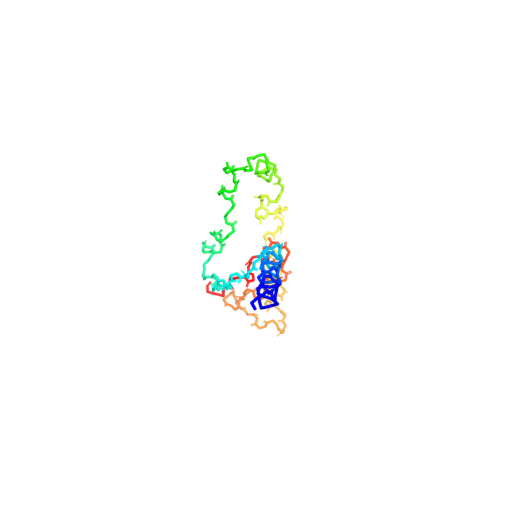? -8.696 10.632 7.623 1.00 91.12 82 ILE A C 1
ATOM 616 O O . ILE A 1 82 ? -9.409 10.100 8.463 1.00 91.12 82 ILE A O 1
ATOM 620 N N . THR A 1 83 ? -9.203 11.476 6.723 1.00 94.12 83 THR A N 1
ATOM 621 C CA . THR A 1 83 ? -10.628 11.835 6.702 1.00 94.12 83 THR A CA 1
ATOM 622 C C . THR A 1 83 ? -11.516 10.626 6.401 1.00 94.12 83 THR A C 1
ATOM 624 O O . THR A 1 83 ? -12.558 10.476 7.031 1.00 94.12 83 THR A O 1
ATOM 627 N N . ALA A 1 84 ? -11.124 9.745 5.478 1.00 93.62 84 ALA A N 1
ATOM 628 C CA . ALA A 1 84 ? -11.871 8.528 5.169 1.00 93.62 84 ALA A CA 1
ATOM 629 C C . ALA A 1 84 ? -11.960 7.588 6.383 1.00 93.62 84 ALA A C 1
ATOM 631 O O . ALA A 1 84 ? -13.017 7.012 6.635 1.00 93.62 84 ALA A O 1
ATOM 632 N N . VAL A 1 85 ? -10.896 7.497 7.182 1.00 94.50 85 VAL A N 1
ATOM 633 C CA . VAL A 1 85 ? -10.893 6.736 8.438 1.00 94.50 85 VAL A CA 1
ATOM 634 C C . VAL A 1 85 ? -11.747 7.434 9.503 1.00 94.50 85 VAL A C 1
ATOM 636 O O . VAL A 1 85 ? -12.717 6.864 9.999 1.00 94.50 85 VAL A O 1
ATOM 639 N N . GLU A 1 86 ? -11.437 8.692 9.819 1.00 95.31 86 GLU A N 1
ATOM 640 C CA . GLU A 1 86 ? -12.054 9.441 10.920 1.00 95.31 86 GLU A CA 1
ATOM 641 C C . GLU A 1 86 ? -13.532 9.743 10.693 1.00 95.31 86 GLU A C 1
ATOM 643 O O . GLU A 1 86 ? -14.331 9.729 11.628 1.00 95.31 86 GLU A O 1
ATOM 648 N N . LYS A 1 87 ? -13.900 10.073 9.454 1.00 95.25 87 LYS A N 1
ATOM 649 C CA . LYS A 1 87 ? -15.249 10.520 9.095 1.00 95.25 87 LYS A CA 1
ATOM 650 C C . LYS A 1 87 ? -16.049 9.478 8.322 1.00 95.25 87 LYS A C 1
ATOM 652 O O . LYS A 1 87 ? -17.273 9.548 8.333 1.00 95.25 87 LYS A O 1
ATOM 657 N N . GLY A 1 88 ? -15.385 8.526 7.675 1.00 93.88 88 GLY A 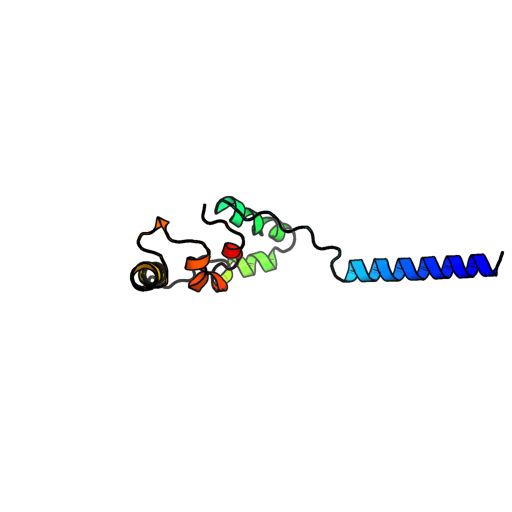N 1
ATOM 658 C CA . GLY A 1 88 ? -16.034 7.379 7.049 1.00 93.88 88 GLY A CA 1
ATOM 659 C C . GLY A 1 88 ? -16.118 6.220 8.030 1.00 93.88 88 GLY A C 1
ATOM 660 O O . GLY A 1 88 ? -17.154 6.017 8.656 1.00 93.88 88 GLY A O 1
ATOM 661 N N . LEU A 1 89 ? -15.016 5.485 8.189 1.00 95.62 89 LEU A N 1
ATOM 662 C CA . LEU A 1 89 ? -14.984 4.233 8.948 1.00 95.62 89 LEU A CA 1
ATOM 663 C C . LEU A 1 89 ? -15.464 4.408 10.393 1.00 95.62 89 LEU A C 1
ATOM 665 O O . LEU A 1 89 ? -16.418 3.745 10.782 1.00 95.62 89 LEU A O 1
ATOM 669 N N . LYS A 1 90 ? -14.894 5.329 11.175 1.00 95.94 90 LYS A N 1
ATOM 670 C CA . LYS A 1 90 ? -15.249 5.470 12.603 1.00 95.94 90 LYS A CA 1
ATOM 671 C C . LYS A 1 90 ? -16.689 5.939 12.845 1.00 95.94 90 LYS A C 1
ATOM 673 O O . LYS A 1 90 ? -17.305 5.569 13.848 1.00 95.94 90 LYS A O 1
ATOM 678 N N . MET A 1 91 ? -17.243 6.751 11.940 1.00 95.56 91 MET A N 1
ATOM 679 C CA . MET A 1 91 ? -18.605 7.290 12.081 1.00 95.56 91 MET A CA 1
ATOM 680 C C . MET A 1 91 ? -19.679 6.396 11.454 1.00 95.56 91 MET A C 1
ATOM 682 O O . MET A 1 91 ? -20.855 6.538 11.790 1.00 95.56 91 MET A O 1
ATOM 686 N N . PHE A 1 92 ? -19.312 5.483 10.553 1.00 94.44 92 PHE A N 1
ATOM 687 C CA . PHE A 1 92 ? -20.272 4.608 9.897 1.00 94.44 92 PHE A CA 1
ATOM 688 C C . PHE A 1 92 ? -20.793 3.538 10.876 1.00 94.44 92 PHE A C 1
ATOM 690 O O . PHE A 1 92 ? -19.999 2.774 11.424 1.00 94.44 92 PHE A O 1
ATOM 697 N N . PRO A 1 93 ? -22.117 3.428 11.113 1.00 92.62 93 PRO A N 1
ATOM 698 C CA . PRO A 1 93 ? -22.649 2.508 12.124 1.00 92.62 93 PRO A CA 1
ATOM 699 C C . PRO A 1 93 ? -22.329 1.030 11.875 1.00 92.62 93 PRO A C 1
ATOM 701 O O . PRO A 1 93 ? -22.241 0.265 12.830 1.00 92.62 93 PRO A O 1
ATOM 704 N N . TYR A 1 94 ? -22.135 0.642 10.612 1.00 93.31 94 TYR A N 1
ATOM 705 C CA . TYR A 1 94 ? -21.941 -0.750 10.198 1.00 93.31 94 TYR A CA 1
ATOM 706 C C . TYR A 1 94 ? -20.476 -1.130 9.950 1.00 93.31 94 TYR A C 1
ATOM 708 O O . TYR A 1 94 ? -20.219 -2.264 9.567 1.00 93.31 94 TYR A O 1
ATOM 716 N N . SER A 1 95 ? -19.520 -0.215 10.148 1.00 94.56 95 SER A N 1
ATOM 717 C CA . SER A 1 95 ? -18.096 -0.534 9.971 1.00 94.56 95 SER A CA 1
ATOM 718 C C . SER A 1 95 ? -17.529 -1.377 11.112 1.00 94.56 95 SER A C 1
ATOM 720 O O . SER A 1 95 ? -16.556 -2.079 10.920 1.00 94.56 95 SER A O 1
ATOM 722 N N . GLY A 1 96 ? -18.076 -1.265 12.325 1.00 94.19 96 GLY A N 1
ATOM 723 C CA . GLY A 1 96 ? -17.460 -1.852 13.520 1.00 94.19 96 GLY A CA 1
ATOM 724 C C . GLY A 1 96 ? -16.223 -1.106 14.045 1.00 94.19 96 GLY A C 1
ATOM 725 O O . GLY A 1 96 ? -15.845 -1.332 15.188 1.00 94.19 96 GLY A O 1
ATOM 726 N N . VAL A 1 97 ? -15.661 -0.150 13.296 1.00 96.56 97 VAL A N 1
ATOM 727 C CA . VAL A 1 97 ? -14.473 0.626 13.693 1.00 96.56 97 VAL A CA 1
ATOM 728 C C . VAL A 1 97 ? -14.856 1.738 14.676 1.00 96.56 97 VAL A C 1
ATOM 730 O O . VAL A 1 97 ? -15.771 2.528 14.409 1.00 96.56 97 VAL A O 1
ATOM 733 N N . LYS A 1 98 ? -14.162 1.825 15.818 1.00 94.62 98 LYS A N 1
ATOM 734 C CA . LYS A 1 98 ? -14.319 2.892 16.828 1.00 94.62 98 LYS A CA 1
ATOM 735 C C . LYS A 1 98 ? -13.000 3.576 17.174 1.00 94.62 98 LYS A C 1
ATOM 737 O O . LYS A 1 98 ? -12.994 4.782 17.421 1.00 94.62 98 LYS A O 1
ATOM 742 N N . LYS A 1 99 ? -11.901 2.834 17.150 1.00 95.62 99 LYS A N 1
ATOM 743 C CA . LYS A 1 99 ? -10.523 3.294 17.369 1.00 95.62 99 LYS A CA 1
ATOM 744 C C . LYS A 1 99 ? -9.613 2.748 16.265 1.00 95.62 99 LYS A C 1
ATOM 746 O O . LYS A 1 99 ? -10.058 1.951 15.441 1.00 95.62 99 LYS A O 1
ATOM 751 N N . ASP A 1 100 ? -8.373 3.221 16.212 1.00 93.94 100 ASP A N 1
ATOM 752 C CA . ASP A 1 100 ? -7.451 2.879 15.119 1.00 93.94 100 ASP A CA 1
ATOM 753 C C . ASP A 1 100 ? -7.096 1.389 15.106 1.00 93.94 100 ASP A C 1
ATOM 755 O O . ASP A 1 100 ? -6.913 0.811 14.042 1.00 93.94 100 ASP A O 1
ATOM 759 N N . GLU A 1 101 ? -7.095 0.739 16.268 1.00 94.81 101 GLU A N 1
ATOM 760 C CA . GLU A 1 101 ? -6.792 -0.688 16.410 1.00 94.81 101 GLU A CA 1
ATOM 761 C C . GLU A 1 101 ? -7.918 -1.605 15.909 1.00 94.81 101 GLU A C 1
ATOM 763 O O . GLU A 1 101 ? -7.714 -2.809 15.796 1.00 94.81 101 GLU A O 1
ATOM 768 N N . ASP A 1 102 ? -9.108 -1.064 15.629 1.00 95.56 102 ASP A N 1
ATOM 769 C CA . ASP A 1 102 ? -10.206 -1.838 15.036 1.00 95.56 102 ASP A CA 1
ATOM 770 C C . ASP A 1 102 ? -10.094 -1.897 13.498 1.00 95.56 102 ASP A C 1
ATOM 772 O O . ASP A 1 102 ? -10.897 -2.557 12.834 1.00 95.56 102 ASP A O 1
ATOM 776 N N . ILE A 1 103 ? -9.145 -1.157 12.913 1.00 94.81 103 ILE A N 1
ATOM 777 C CA . ILE A 1 103 ? -8.923 -1.110 11.469 1.00 94.81 103 ILE A CA 1
ATOM 778 C C . ILE A 1 103 ? -8.209 -2.391 11.045 1.00 94.81 103 ILE A C 1
ATOM 780 O O . ILE A 1 103 ? -7.139 -2.721 11.539 1.00 94.81 103 ILE A O 1
ATOM 784 N N . THR A 1 104 ? -8.797 -3.071 10.070 1.00 95.56 104 THR A N 1
ATOM 785 C CA . THR A 1 104 ? -8.256 -4.290 9.458 1.00 95.56 104 THR A CA 1
ATOM 786 C C . THR A 1 104 ? -7.850 -4.013 8.015 1.00 95.56 104 THR A C 1
ATOM 788 O O . THR A 1 104 ? -8.223 -2.985 7.434 1.00 95.56 104 THR A O 1
ATOM 791 N N . VAL A 1 105 ? -7.144 -4.953 7.393 1.00 95.25 105 VAL A N 1
ATOM 792 C CA . VAL A 1 105 ? -6.851 -4.958 5.957 1.00 95.25 105 VAL A CA 1
ATOM 793 C C . VAL A 1 105 ? -8.128 -4.730 5.153 1.00 95.25 105 VAL A C 1
ATOM 795 O O . VAL A 1 105 ? -8.153 -3.849 4.295 1.00 95.25 105 VAL A O 1
ATOM 798 N N . GLU A 1 106 ? -9.216 -5.435 5.478 1.00 94.94 106 GLU A N 1
ATOM 799 C CA . GLU A 1 106 ? -10.510 -5.294 4.795 1.00 94.94 106 GLU A CA 1
ATOM 800 C C . GLU A 1 106 ? -11.015 -3.843 4.804 1.00 94.94 106 GLU A C 1
ATOM 802 O O . GLU A 1 106 ? -11.423 -3.316 3.765 1.00 94.94 106 GLU A O 1
ATOM 807 N N . HIS A 1 107 ? -10.907 -3.159 5.945 1.00 95.50 107 HIS A N 1
ATOM 808 C CA . HIS A 1 107 ? -11.287 -1.753 6.064 1.00 95.50 107 HIS A CA 1
ATOM 809 C C . HIS A 1 107 ? -10.435 -0.822 5.197 1.00 95.50 107 HIS A C 1
ATOM 811 O O . HIS A 1 107 ? -10.926 0.216 4.758 1.00 95.50 107 HIS A O 1
ATOM 817 N N . LEU A 1 108 ? -9.170 -1.157 4.939 1.00 92.69 108 LEU A N 1
ATOM 818 C CA . LEU A 1 108 ? -8.275 -0.355 4.100 1.00 92.69 108 LEU A CA 1
ATOM 819 C C . LEU A 1 108 ? -8.491 -0.609 2.601 1.00 92.69 108 LEU A C 1
ATOM 821 O O . LEU A 1 108 ? -8.189 0.262 1.773 1.00 92.69 108 LEU A O 1
ATOM 825 N N . MET A 1 109 ? -9.067 -1.755 2.228 1.00 93.00 109 MET A N 1
ATOM 826 C CA . MET A 1 109 ? -9.247 -2.147 0.826 1.00 93.00 109 MET A CA 1
ATOM 827 C C . MET A 1 109 ? -10.176 -1.226 0.022 1.00 93.00 109 MET A C 1
ATOM 829 O O . MET A 1 109 ? -10.075 -1.219 -1.204 1.00 93.00 109 MET A O 1
ATOM 833 N N . ILE A 1 110 ? -10.992 -0.375 0.660 1.00 90.31 110 ILE A N 1
ATOM 834 C CA . ILE A 1 110 ? -11.753 0.701 -0.017 1.00 90.31 110 ILE A CA 1
ATOM 835 C C . ILE A 1 110 ? -10.828 1.589 -0.865 1.00 90.31 110 ILE A C 1
ATOM 837 O O . ILE A 1 110 ? -11.198 1.991 -1.967 1.00 90.31 110 ILE A O 1
ATOM 841 N N . CYS A 1 111 ? -9.624 1.873 -0.366 1.00 87.75 111 CYS A N 1
ATOM 842 C CA . CYS A 1 111 ? -8.617 2.652 -1.083 1.00 87.75 111 CYS A CA 1
ATOM 843 C C . CYS A 1 111 ? -7.556 1.735 -1.703 1.00 87.75 111 CYS A C 1
ATOM 845 O O . CYS A 1 111 ? -7.106 1.944 -2.832 1.00 87.75 111 CYS A O 1
ATOM 847 N N . MET A 1 112 ? -7.133 0.712 -0.959 1.00 89.94 112 MET A N 1
ATOM 848 C CA . MET A 1 112 ? -5.943 -0.063 -1.304 1.00 89.94 112 MET A CA 1
ATOM 849 C C . MET A 1 112 ? -6.183 -1.058 -2.435 1.00 89.94 112 MET A C 1
ATOM 851 O O . MET A 1 112 ? -5.232 -1.389 -3.129 1.00 89.94 112 MET A O 1
ATOM 855 N N . LYS A 1 113 ? -7.433 -1.413 -2.762 1.00 89.50 113 LYS A N 1
ATOM 856 C CA . LYS A 1 113 ? -7.731 -2.240 -3.945 1.00 89.50 113 LYS A CA 1
ATOM 857 C C . LYS A 1 113 ? -7.127 -1.690 -5.245 1.00 89.50 113 LYS A C 1
ATOM 859 O O . LYS A 1 113 ? -6.768 -2.472 -6.118 1.00 89.50 113 LYS A O 1
ATOM 864 N N . CYS A 1 114 ? -7.017 -0.367 -5.371 1.00 84.25 114 CYS A N 1
ATOM 865 C CA . CYS A 1 114 ? -6.423 0.280 -6.544 1.00 84.25 114 CYS A CA 1
ATOM 866 C C . CYS A 1 114 ? -5.020 0.841 -6.278 1.00 84.25 114 CYS A C 1
ATOM 868 O O . CYS A 1 114 ? -4.221 0.926 -7.205 1.00 84.25 114 CYS A O 1
ATOM 870 N N . HIS A 1 115 ? -4.724 1.252 -5.041 1.00 85.19 115 HIS A N 1
ATOM 871 C CA . HIS A 1 115 ? -3.488 1.972 -4.716 1.00 85.19 115 HIS A CA 1
ATOM 872 C C . HIS A 1 115 ? -2.379 1.096 -4.119 1.00 85.19 115 HIS A C 1
ATOM 874 O O . HIS A 1 115 ? -1.211 1.457 -4.223 1.00 85.19 115 HIS A O 1
ATOM 880 N N . LEU A 1 116 ? -2.734 -0.038 -3.516 1.00 87.69 116 LEU A N 1
ATOM 881 C CA . LEU A 1 116 ? -1.809 -1.035 -2.975 1.00 87.69 116 LEU A CA 1
ATOM 882 C C . LEU A 1 116 ? -2.521 -2.401 -2.915 1.00 87.69 116 LEU A C 1
ATOM 884 O O . LEU A 1 116 ? -2.801 -2.904 -1.824 1.00 87.69 116 LEU A O 1
ATOM 888 N N . PRO A 1 117 ? -2.898 -2.994 -4.065 1.00 90.75 117 PRO A N 1
ATOM 889 C CA . PRO A 1 117 ? -3.682 -4.232 -4.095 1.00 90.75 117 PRO A CA 1
ATOM 890 C C . PRO A 1 117 ? -2.989 -5.403 -3.392 1.00 90.75 117 PRO A C 1
ATOM 892 O O . PRO A 1 117 ? -3.660 -6.311 -2.912 1.00 90.75 117 PRO A O 1
ATOM 895 N N . GLN A 1 118 ? -1.661 -5.351 -3.279 1.00 92.00 118 GLN A N 1
ATOM 896 C CA . GLN A 1 118 ? -0.839 -6.315 -2.552 1.00 92.00 118 GLN A CA 1
ATOM 897 C C . GLN A 1 118 ? -1.236 -6.433 -1.075 1.00 92.00 118 GLN A C 1
ATOM 899 O O . GLN A 1 118 ? -0.985 -7.466 -0.465 1.00 92.00 118 GLN A O 1
ATOM 904 N N . LEU A 1 119 ? -1.884 -5.413 -0.497 1.00 93.75 119 LEU A N 1
ATOM 905 C CA . LEU A 1 119 ? -2.334 -5.445 0.893 1.00 93.75 119 LEU A CA 1
ATOM 906 C C . LEU A 1 119 ? -3.324 -6.591 1.179 1.00 93.75 119 LEU A C 1
ATOM 908 O O . LEU A 1 119 ? -3.375 -7.061 2.309 1.00 93.75 119 LEU A O 1
ATOM 912 N N . ASP A 1 120 ? -4.043 -7.107 0.174 1.00 94.00 120 ASP A N 1
ATOM 913 C CA . ASP A 1 120 ? -4.920 -8.283 0.334 1.00 94.00 120 ASP A CA 1
ATOM 914 C C . ASP A 1 120 ? -4.146 -9.554 0.751 1.00 94.00 120 ASP A C 1
ATOM 916 O O . ASP A 1 120 ? -4.692 -10.484 1.349 1.00 94.00 120 ASP A O 1
ATOM 920 N N . GLU A 1 121 ? -2.836 -9.585 0.507 1.00 94.56 121 GLU A N 1
ATOM 921 C CA . GLU A 1 121 ? -1.949 -10.670 0.924 1.00 94.56 121 GLU A CA 1
ATOM 922 C C . GLU A 1 121 ? -1.337 -10.457 2.315 1.00 94.56 121 GLU A C 1
ATOM 924 O O . GLU A 1 121 ? -0.474 -11.238 2.712 1.00 94.56 121 GLU A O 1
ATOM 929 N N . ALA A 1 122 ? -1.770 -9.443 3.067 1.00 95.56 122 ALA A N 1
ATOM 930 C CA . ALA A 1 122 ? -1.335 -9.185 4.436 1.00 95.56 122 ALA A CA 1
ATOM 931 C C . ALA A 1 122 ? -2.369 -9.638 5.482 1.00 95.56 122 ALA A C 1
ATOM 933 O O . ALA A 1 122 ? -3.561 -9.786 5.197 1.00 95.56 122 ALA A O 1
ATOM 934 N N . THR A 1 123 ? -1.896 -9.895 6.699 1.00 96.25 123 THR A N 1
ATOM 935 C CA . THR A 1 123 ? -2.730 -10.065 7.896 1.00 96.25 123 THR A CA 1
ATOM 936 C C . THR A 1 123 ? -3.012 -8.717 8.565 1.00 96.25 123 THR A C 1
ATOM 938 O O . THR A 1 123 ? -2.427 -7.707 8.188 1.00 96.25 123 THR A O 1
ATOM 941 N N . ASP A 1 124 ? -3.883 -8.718 9.576 1.00 94.56 124 ASP A N 1
ATOM 942 C CA . ASP A 1 124 ? -4.191 -7.536 10.403 1.00 94.56 124 ASP A CA 1
ATOM 943 C C . ASP A 1 124 ? -3.154 -7.272 11.517 1.00 94.56 124 ASP A C 1
ATOM 945 O O . ASP A 1 124 ? -3.310 -6.318 12.277 1.00 94.56 124 ASP A O 1
ATOM 949 N N . ASP A 1 125 ? -2.143 -8.145 11.631 1.00 87.62 125 ASP A N 1
ATOM 950 C CA . ASP A 1 125 ? -1.025 -8.054 12.589 1.00 87.62 125 ASP A CA 1
ATOM 951 C C . ASP A 1 125 ? -0.121 -6.818 12.371 1.00 87.62 125 ASP A C 1
ATOM 953 O O . ASP A 1 125 ? 0.085 -6.406 11.203 1.00 87.62 125 ASP A O 1
#

Secondary structure (DSSP, 8-state):
-HHHHHHHHHHHHHHHHHHHHHHHTT-SPPPPPPPBSSHHHHHHHT--GGGGGT-HHHHHHHHHSGGG-S----TTHHHHHHHIIIIIITT-TTS--SSGGG--HHHHHHHHHHH-GGGGGB---

InterPro domains:
  IPR023155 Cytochrome c-552/4 [PF13435] (51-120)
  IPR036280 Multiheme cytochrome superfamily [SSF48695] (46-118)

pLDDT: mean 86.31, std 10.13, range [61.41, 97.0]

Foldseek 3Di:
DVVVVVVVVVVVVVVVVVVVVCVVVVHPDPDDDQFAADPVSLCVVVDCVVVCVPPVVVVVVCCPDPVVPLDPDDVCRVVVLVCCVVVPQCPDPPNCDPDPLSDWLVNCCVPCVPRPVSSVSHGRD